Protein AF-A0A0U3E0R2-F1 (afdb_monomer_lite)

Foldseek 3Di:
DKAKFWEFALPAWIKMFIDDPDTDIDTHHPLVNLVVCVVVPHQEYEYQADLDADPPFADPLVVLCVVQQNPDGGCNPPRNVSRNVSVNVSCPPHPHHYAYEHLPQVLVVCVVVVPDDSSNSNGVSRRVQRVCVVVVQWDWSDDPRHIYTYHPNSSVRRGDPVSPPD

Radius of gyration: 14.88 Å; chains: 1; bounding box: 30×40×38 Å

Secondary structure (DSSP, 8-state):
-EEEEEE--SSSPEEEEEEESS-EEEEE-HHHHHHHHHHTT-SEEEESS-SS--SSS--HHHHHHHHHT--PPPTTSHHHHHHHHHHHHHHTT--SEEEEE--TT-GGGTTTSTT--HHHHHHHHHHHHHHHHHTT--EEEEETTEEEEE-HHHHHHHS-GGG---

Structure (mmCIF, N/CA/C/O backbone):
data_AF-A0A0U3E0R2-F1
#
_entry.id   AF-A0A0U3E0R2-F1
#
loop_
_atom_site.group_PDB
_atom_site.id
_atom_site.type_symbol
_atom_site.label_atom_id
_atom_site.label_alt_id
_atom_site.label_comp_id
_atom_site.label_asym_id
_atom_site.label_entity_id
_atom_site.label_seq_id
_atom_site.pdbx_PDB_ins_code
_atom_site.Cartn_x
_atom_site.Cartn_y
_atom_site.Cartn_z
_atom_site.occupancy
_atom_site.B_iso_or_equiv
_atom_site.auth_seq_id
_atom_site.auth_comp_id
_atom_site.auth_asym_id
_atom_site.auth_atom_id
_atom_site.pdbx_PDB_model_num
ATOM 1 N N . MET A 1 1 ? -8.017 -18.505 3.832 1.00 87.88 1 MET A N 1
ATOM 2 C CA . MET A 1 1 ? -8.152 -17.104 3.377 1.00 87.88 1 MET A CA 1
ATOM 3 C C . MET A 1 1 ? -6.754 -16.570 3.186 1.00 87.88 1 MET A C 1
ATOM 5 O O . MET A 1 1 ? -5.936 -16.770 4.078 1.00 87.88 1 MET A O 1
ATOM 9 N N . LEU A 1 2 ? -6.495 -15.960 2.036 1.00 96.50 2 LEU A N 1
ATOM 10 C CA . LEU A 1 2 ? -5.196 -15.402 1.689 1.00 96.50 2 LEU A CA 1
ATOM 11 C C . LEU A 1 2 ? -5.369 -13.912 1.404 1.00 96.50 2 LEU A C 1
ATOM 13 O O . LEU A 1 2 ? -6.328 -13.517 0.740 1.00 96.50 2 LEU A O 1
ATOM 17 N N . VAL A 1 3 ? -4.454 -13.096 1.907 1.00 97.62 3 VAL A N 1
ATOM 18 C CA . VAL A 1 3 ? -4.350 -11.672 1.573 1.00 97.62 3 VAL A CA 1
ATOM 19 C C . VAL A 1 3 ? -2.929 -11.351 1.145 1.00 97.62 3 VAL A C 1
ATOM 21 O O . VAL A 1 3 ? -2.009 -12.127 1.414 1.00 97.62 3 VAL A O 1
ATOM 24 N N . ALA A 1 4 ? -2.762 -10.202 0.501 1.00 98.19 4 ALA A N 1
ATOM 25 C CA . ALA A 1 4 ? -1.462 -9.702 0.101 1.00 98.19 4 ALA A CA 1
ATOM 26 C C . ALA A 1 4 ? -1.224 -8.284 0.621 1.00 98.19 4 ALA A C 1
ATOM 28 O O . ALA A 1 4 ? -2.146 -7.473 0.729 1.00 98.19 4 ALA A O 1
ATOM 29 N N . GLY A 1 5 ? 0.036 -7.994 0.908 1.00 97.88 5 GLY A N 1
ATOM 30 C CA . GLY A 1 5 ? 0.548 -6.660 1.158 1.00 97.88 5 GLY A CA 1
ATOM 31 C C . GLY A 1 5 ? 1.722 -6.371 0.247 1.00 97.88 5 GLY A C 1
ATOM 32 O O . GLY A 1 5 ? 2.555 -7.252 0.039 1.00 97.88 5 GLY A O 1
ATOM 33 N N . ILE A 1 6 ? 1.784 -5.163 -0.299 1.00 97.75 6 ILE A N 1
ATOM 34 C CA . ILE A 1 6 ? 2.863 -4.740 -1.184 1.00 97.75 6 ILE A CA 1
ATOM 35 C C . ILE A 1 6 ? 3.464 -3.439 -0.659 1.00 97.75 6 ILE A C 1
ATOM 37 O O . ILE A 1 6 ? 2.744 -2.460 -0.469 1.00 97.75 6 ILE A O 1
ATOM 41 N N . ASP A 1 7 ? 4.785 -3.444 -0.479 1.00 96.69 7 ASP A N 1
ATOM 42 C CA . ASP A 1 7 ? 5.618 -2.244 -0.367 1.00 96.69 7 ASP A CA 1
ATOM 43 C C . ASP A 1 7 ? 6.214 -1.945 -1.756 1.00 96.69 7 ASP A C 1
ATOM 45 O O . ASP A 1 7 ? 7.169 -2.611 -2.189 1.00 96.69 7 ASP A O 1
ATOM 49 N N . PRO A 1 8 ? 5.605 -1.035 -2.537 1.00 96.62 8 PRO A N 1
ATOM 50 C CA . PRO A 1 8 ? 6.108 -0.688 -3.851 1.00 96.62 8 PRO A CA 1
ATOM 51 C C . PRO A 1 8 ? 7.322 0.233 -3.742 1.00 96.62 8 PRO A C 1
ATOM 53 O O . PRO A 1 8 ? 7.391 1.140 -2.918 1.00 96.62 8 PRO A O 1
ATOM 56 N N . ALA A 1 9 ? 8.256 0.084 -4.673 1.00 94.44 9 ALA A N 1
ATOM 57 C CA . ALA A 1 9 ? 9.382 0.997 -4.810 1.00 94.44 9 ALA A CA 1
ATOM 58 C C . ALA A 1 9 ? 9.367 1.705 -6.170 1.00 94.44 9 ALA A C 1
ATOM 60 O O . ALA A 1 9 ? 8.858 1.185 -7.154 1.00 94.44 9 ALA A O 1
ATOM 61 N N . ALA A 1 10 ? 9.956 2.898 -6.272 1.00 90.12 10 ALA A N 1
ATOM 62 C CA . ALA A 1 10 ? 9.977 3.646 -7.539 1.00 90.12 10 ALA A CA 1
ATOM 63 C C . ALA A 1 10 ? 11.058 3.168 -8.530 1.00 90.12 10 ALA A C 1
ATOM 65 O O . ALA A 1 10 ? 10.959 3.426 -9.727 1.00 90.12 10 ALA A O 1
ATOM 66 N N . VAL A 1 11 ? 12.139 2.566 -8.020 1.00 88.31 11 VAL A N 1
ATOM 67 C CA . VAL A 1 11 ? 13.354 2.244 -8.799 1.00 88.31 11 VAL A CA 1
ATOM 68 C C . VAL A 1 11 ? 13.887 0.853 -8.465 1.00 88.31 11 VAL A C 1
ATOM 70 O O . VAL A 1 11 ? 14.236 0.101 -9.366 1.00 88.31 11 VAL A O 1
ATOM 73 N N . ARG A 1 12 ? 13.953 0.509 -7.175 1.00 92.88 12 ARG A N 1
ATOM 74 C CA . ARG A 1 12 ? 14.380 -0.816 -6.706 1.00 92.88 12 ARG A CA 1
ATOM 75 C C . ARG A 1 12 ? 13.239 -1.850 -6.824 1.00 92.88 12 ARG A C 1
ATOM 77 O O . ARG A 1 12 ? 12.101 -1.457 -7.115 1.00 92.88 12 ARG A O 1
ATOM 84 N N . PRO A 1 13 ? 13.521 -3.152 -6.624 1.00 96.56 13 PRO A N 1
ATOM 85 C CA . PRO A 1 13 ? 12.476 -4.163 -6.512 1.00 96.56 13 PRO A CA 1
ATOM 86 C C . PRO A 1 13 ? 11.450 -3.785 -5.439 1.00 96.56 13 PRO A C 1
ATOM 88 O O . PRO A 1 13 ? 11.805 -3.225 -4.404 1.00 96.56 13 PRO A O 1
ATOM 91 N N . SER A 1 14 ? 10.183 -4.069 -5.721 1.00 97.88 14 SER A N 1
ATOM 92 C CA . SER A 1 14 ? 9.100 -3.978 -4.737 1.00 97.88 14 SER A CA 1
ATOM 93 C C . SER A 1 14 ? 9.055 -5.264 -3.917 1.00 97.88 14 SER A C 1
ATOM 95 O O . SER A 1 14 ? 9.646 -6.271 -4.321 1.00 97.88 14 SER A O 1
ATOM 97 N N . THR A 1 15 ? 8.339 -5.242 -2.798 1.00 97.75 15 THR A N 1
ATOM 98 C CA . THR A 1 15 ? 8.208 -6.405 -1.916 1.00 97.75 15 THR A CA 1
ATOM 99 C C . THR A 1 15 ? 6.747 -6.789 -1.754 1.00 97.75 15 THR A C 1
ATOM 101 O O . THR A 1 15 ? 5.895 -5.937 -1.522 1.00 97.75 15 THR A O 1
ATOM 104 N N . LEU A 1 16 ? 6.458 -8.080 -1.875 1.00 98.19 16 LEU A N 1
ATOM 105 C CA . LEU A 1 16 ? 5.163 -8.703 -1.627 1.00 98.19 16 LEU A CA 1
ATOM 106 C C . LEU A 1 16 ? 5.251 -9.534 -0.352 1.00 98.19 16 LEU A C 1
ATOM 108 O O . LEU A 1 16 ? 6.216 -10.271 -0.167 1.00 98.19 16 LEU A O 1
ATOM 112 N N . CYS A 1 17 ? 4.204 -9.491 0.462 1.00 97.50 17 CYS A N 1
ATOM 113 C CA . CYS A 1 17 ? 3.951 -10.442 1.532 1.00 97.50 17 CYS A CA 1
ATOM 114 C C . CYS A 1 17 ? 2.579 -11.087 1.316 1.00 97.50 17 CYS A C 1
ATOM 116 O O . CYS A 1 17 ? 1.562 -10.396 1.245 1.00 97.50 17 CYS A O 1
ATOM 118 N N . LEU A 1 18 ? 2.549 -12.412 1.205 1.00 98.00 18 LEU A N 1
ATOM 119 C CA . LEU A 1 18 ? 1.336 -13.223 1.271 1.00 98.00 18 LEU A CA 1
ATOM 120 C C . LEU A 1 18 ? 1.121 -13.657 2.719 1.00 98.00 18 LEU A C 1
ATOM 122 O O . LEU A 1 18 ? 2.076 -14.064 3.379 1.00 98.00 18 LEU A O 1
ATOM 126 N N . PHE A 1 19 ? -0.117 -13.566 3.207 1.00 95.75 19 PHE A N 1
ATOM 127 C CA . PHE A 1 19 ? -0.448 -13.885 4.596 1.00 95.75 19 PHE A CA 1
ATOM 128 C C . PHE A 1 19 ? -1.778 -14.637 4.729 1.00 95.75 19 PHE A C 1
ATOM 130 O O . PHE A 1 19 ? -2.789 -14.269 4.117 1.00 95.75 19 PHE A O 1
ATOM 137 N N . GLY A 1 20 ? -1.792 -15.675 5.571 1.00 93.62 20 GLY A N 1
ATOM 138 C CA . GLY A 1 20 ? -2.979 -16.463 5.905 1.00 93.62 20 GLY A CA 1
ATOM 139 C C . GLY A 1 20 ? -2.754 -17.956 5.686 1.00 93.62 20 GLY A C 1
ATOM 140 O O . GLY A 1 20 ? -2.067 -18.600 6.471 1.00 93.62 20 GLY A O 1
ATOM 141 N N . SER A 1 21 ? -3.356 -18.526 4.638 1.00 92.62 21 SER A N 1
ATOM 142 C CA . SER A 1 21 ? -3.143 -19.942 4.275 1.00 92.62 21 SER A CA 1
ATOM 143 C C . SER A 1 21 ? -1.756 -20.233 3.691 1.00 92.62 21 SER A C 1
ATOM 145 O O . SER A 1 21 ? -1.361 -21.391 3.627 1.00 92.62 21 SER A O 1
ATOM 147 N N . LEU A 1 22 ? -1.032 -19.196 3.271 1.00 91.69 22 LEU A N 1
ATOM 148 C CA . LEU A 1 22 ? 0.371 -19.238 2.879 1.00 91.69 22 LEU A CA 1
ATOM 149 C C . LEU A 1 22 ? 1.038 -17.971 3.415 1.00 91.69 22 LEU A C 1
ATOM 151 O O . LEU A 1 22 ? 0.482 -16.885 3.257 1.00 91.69 22 LEU A O 1
ATOM 155 N N . ASN A 1 23 ? 2.218 -18.129 4.013 1.00 94.19 23 ASN A N 1
ATOM 156 C CA . ASN A 1 23 ? 3.034 -17.028 4.513 1.00 94.19 23 ASN A CA 1
ATOM 157 C C . ASN A 1 23 ? 4.353 -17.015 3.736 1.00 94.19 23 ASN A C 1
ATOM 159 O O . ASN A 1 23 ? 5.147 -17.944 3.872 1.00 94.19 23 ASN A O 1
ATOM 163 N N . LEU A 1 24 ? 4.547 -16.009 2.885 1.00 94.56 24 LEU A N 1
ATOM 164 C CA . LEU A 1 24 ? 5.699 -15.913 1.985 1.00 94.56 24 LEU A CA 1
ATOM 165 C C . LEU A 1 24 ? 5.996 -14.448 1.667 1.00 94.56 24 LEU A C 1
ATOM 167 O O . LEU A 1 24 ? 5.069 -13.698 1.356 1.00 94.56 24 LEU A O 1
ATOM 171 N N . THR A 1 25 ? 7.274 -14.072 1.663 1.00 96.19 25 THR A N 1
ATOM 172 C CA . THR A 1 25 ? 7.745 -12.805 1.098 1.00 96.19 25 THR A CA 1
ATOM 173 C C . THR A 1 25 ? 8.463 -13.027 -0.226 1.00 96.19 25 THR A C 1
ATOM 175 O O . THR A 1 25 ? 9.147 -14.029 -0.423 1.00 96.19 25 THR A O 1
ATOM 178 N N . LEU A 1 26 ? 8.276 -12.100 -1.165 1.00 97.75 26 LEU A N 1
ATOM 179 C CA . LEU A 1 26 ? 8.941 -12.100 -2.468 1.00 97.75 26 LEU A CA 1
ATOM 180 C C . LEU A 1 26 ? 9.366 -10.679 -2.823 1.00 97.75 26 LEU A C 1
ATOM 182 O O . LEU A 1 26 ? 8.599 -9.737 -2.633 1.00 97.75 26 LEU A O 1
ATOM 186 N N . LYS A 1 27 ? 10.558 -10.534 -3.404 1.00 97.75 27 LYS A N 1
ATOM 187 C CA . LYS A 1 27 ? 11.027 -9.275 -3.990 1.00 97.75 27 LYS A CA 1
ATOM 188 C C . LYS A 1 27 ? 11.081 -9.393 -5.500 1.00 97.75 27 LYS A C 1
ATOM 190 O O . LYS A 1 27 ? 11.531 -10.407 -6.027 1.00 97.75 27 LYS A O 1
ATOM 195 N N . GLY A 1 28 ? 10.636 -8.359 -6.200 1.00 97.38 28 GLY A N 1
ATOM 196 C CA . GLY A 1 28 ? 10.590 -8.401 -7.655 1.00 97.38 28 GLY A CA 1
ATOM 197 C C . GLY A 1 28 ? 9.971 -7.171 -8.292 1.00 97.38 28 GLY A C 1
ATOM 198 O O . GLY A 1 28 ? 9.825 -6.116 -7.670 1.00 97.38 28 GLY A O 1
ATOM 199 N N . ASP A 1 29 ? 9.631 -7.311 -9.567 1.00 96.00 29 ASP A N 1
ATOM 200 C CA . ASP A 1 29 ? 8.873 -6.295 -10.280 1.00 96.00 29 ASP A CA 1
ATOM 201 C C . ASP A 1 29 ? 7.411 -6.240 -9.796 1.00 96.00 29 ASP A C 1
ATOM 203 O O . ASP A 1 29 ? 6.786 -7.275 -9.573 1.00 96.00 29 ASP A O 1
ATOM 207 N N . LEU A 1 30 ? 6.870 -5.027 -9.641 1.00 96.50 30 LEU A N 1
ATOM 208 C CA . LEU A 1 30 ? 5.542 -4.781 -9.076 1.00 96.50 30 LEU A CA 1
ATOM 209 C C . LEU A 1 30 ? 4.428 -5.517 -9.832 1.00 96.50 30 LEU A C 1
ATOM 211 O O . LEU A 1 30 ? 3.559 -6.113 -9.198 1.00 96.50 30 LEU A O 1
ATOM 215 N N . GLU A 1 31 ? 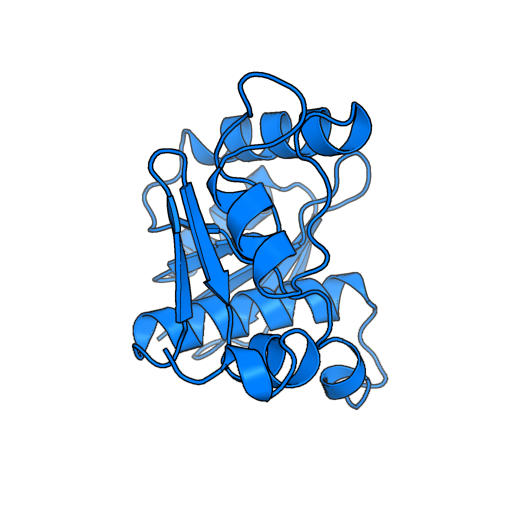4.463 -5.507 -11.163 1.00 95.31 31 GLU A N 1
ATOM 216 C CA . GLU A 1 31 ? 3.435 -6.148 -11.981 1.00 95.31 31 GLU A CA 1
ATOM 217 C C . GLU A 1 31 ? 3.468 -7.669 -11.792 1.00 95.31 31 GLU A C 1
ATOM 219 O O . GLU A 1 31 ? 2.439 -8.316 -11.583 1.00 95.31 31 GLU A O 1
ATOM 224 N N . THR A 1 32 ? 4.674 -8.244 -11.763 1.00 96.12 32 THR A N 1
ATOM 225 C CA . THR A 1 32 ? 4.864 -9.674 -11.482 1.00 96.12 32 THR A CA 1
ATOM 226 C C . THR A 1 32 ? 4.347 -10.038 -10.092 1.00 96.12 32 THR A C 1
ATOM 228 O O . THR A 1 32 ? 3.648 -11.037 -9.936 1.00 96.12 32 THR A O 1
ATOM 231 N N . LEU A 1 33 ? 4.640 -9.223 -9.076 1.00 97.62 33 LEU A N 1
ATOM 232 C CA . LEU A 1 33 ? 4.174 -9.457 -7.709 1.00 97.62 33 LEU A CA 1
ATOM 233 C C . LEU A 1 33 ? 2.645 -9.373 -7.590 1.00 97.62 33 LEU A C 1
ATOM 235 O O . LEU A 1 33 ? 2.041 -10.200 -6.906 1.00 97.62 33 LEU A O 1
ATOM 239 N N . LEU A 1 34 ? 2.005 -8.432 -8.290 1.00 97.00 34 LEU A N 1
ATOM 240 C CA . LEU A 1 34 ? 0.544 -8.351 -8.373 1.00 97.00 34 LEU A CA 1
ATOM 241 C C . LEU A 1 34 ? -0.047 -9.600 -9.039 1.00 97.00 34 LEU A C 1
ATOM 243 O O . LEU A 1 34 ? -0.970 -10.205 -8.489 1.00 97.00 34 LEU A O 1
ATOM 247 N N . ARG A 1 35 ? 0.523 -10.046 -10.168 1.00 96.06 35 ARG A N 1
ATOM 248 C CA . ARG A 1 35 ? 0.120 -11.289 -10.850 1.00 96.06 35 ARG A CA 1
ATOM 249 C C . ARG A 1 35 ? 0.272 -12.510 -9.937 1.00 96.06 35 ARG A C 1
ATOM 251 O O . ARG A 1 35 ? -0.630 -13.345 -9.901 1.00 96.06 35 ARG A O 1
ATOM 258 N N . VAL A 1 36 ? 1.356 -12.596 -9.159 1.00 97.25 36 VAL A N 1
ATOM 259 C CA . VAL A 1 36 ? 1.552 -13.655 -8.151 1.00 97.25 36 VAL A CA 1
ATOM 260 C C . VAL A 1 36 ? 0.469 -13.589 -7.076 1.00 97.25 36 VAL A C 1
ATOM 262 O O . VAL A 1 36 ? -0.167 -14.602 -6.800 1.00 97.25 36 VAL A O 1
ATOM 265 N N . ALA A 1 37 ? 0.202 -12.419 -6.494 1.00 97.31 37 ALA A N 1
ATOM 266 C CA . ALA A 1 37 ? -0.825 -12.273 -5.464 1.00 97.31 37 ALA A CA 1
ATOM 267 C C . ALA A 1 37 ? -2.219 -12.692 -5.963 1.00 97.31 37 ALA A C 1
ATOM 269 O O . ALA A 1 37 ? -2.924 -13.440 -5.281 1.00 97.31 37 ALA A O 1
ATOM 270 N N . VAL A 1 38 ? -2.591 -12.267 -7.174 1.00 96.12 38 VAL A N 1
ATOM 271 C CA . VAL A 1 38 ? -3.850 -12.657 -7.825 1.00 96.12 38 VAL A CA 1
ATOM 272 C C . VAL A 1 38 ? -3.878 -14.158 -8.121 1.00 96.12 38 VAL A C 1
ATOM 274 O O . VAL A 1 38 ? -4.849 -14.827 -7.771 1.00 96.12 38 VAL A O 1
ATOM 277 N N . GLY A 1 39 ? -2.817 -14.706 -8.718 1.00 95.69 39 GLY A N 1
ATOM 278 C CA . GLY A 1 39 ? -2.722 -16.122 -9.086 1.00 95.69 39 GLY A CA 1
ATOM 279 C C . GLY A 1 39 ? -2.759 -17.070 -7.885 1.00 95.69 39 GLY A C 1
ATOM 280 O O . GLY A 1 39 ? -3.336 -18.151 -7.974 1.00 95.69 39 GLY A O 1
ATOM 281 N N . MET A 1 40 ? -2.225 -16.641 -6.739 1.00 96.62 40 MET A N 1
ATOM 282 C CA . MET A 1 40 ? -2.302 -17.379 -5.472 1.00 96.62 40 MET A CA 1
ATOM 283 C C . MET A 1 40 ? -3.673 -17.261 -4.785 1.00 96.62 40 MET A C 1
ATOM 285 O O . MET A 1 40 ? -3.906 -17.903 -3.760 1.00 96.62 40 MET A O 1
ATOM 289 N N . GLY A 1 41 ? -4.592 -16.457 -5.329 1.00 95.69 41 GLY A N 1
ATOM 290 C CA . GLY A 1 41 ? -5.949 -16.304 -4.811 1.00 95.69 41 GLY A CA 1
ATOM 291 C C . GLY A 1 41 ? -6.058 -15.350 -3.620 1.00 95.69 41 GLY A C 1
ATOM 292 O O . GLY A 1 41 ? -6.914 -15.550 -2.752 1.00 95.69 41 GLY A O 1
ATOM 293 N N . ALA A 1 42 ? -5.205 -14.321 -3.542 1.00 96.94 42 ALA A N 1
ATOM 294 C CA . ALA A 1 42 ? -5.373 -13.266 -2.546 1.00 96.94 42 ALA A CA 1
ATOM 295 C C . ALA A 1 42 ? -6.745 -12.592 -2.718 1.00 96.94 42 ALA A C 1
ATOM 297 O O . ALA A 1 42 ? -7.138 -12.223 -3.820 1.00 96.94 42 ALA A O 1
ATOM 298 N N . SER A 1 43 ? -7.496 -12.437 -1.627 1.00 95.94 43 SER A N 1
ATOM 299 C CA . SER A 1 43 ? -8.846 -11.851 -1.667 1.00 95.94 43 SER A CA 1
ATOM 300 C C . SER A 1 43 ? -8.830 -10.318 -1.642 1.00 95.94 43 SER A C 1
ATOM 302 O O . SER A 1 43 ? -9.752 -9.678 -2.145 1.00 95.94 43 SER A O 1
ATOM 304 N N . VAL A 1 44 ? -7.793 -9.735 -1.033 1.00 97.31 44 VAL A N 1
ATOM 305 C CA . VAL A 1 44 ? -7.525 -8.293 -0.961 1.00 97.31 44 VAL A CA 1
ATOM 306 C C . VAL A 1 44 ? -6.016 -8.086 -1.028 1.00 97.31 44 VAL A C 1
ATOM 308 O O . VAL A 1 44 ? -5.266 -8.842 -0.402 1.00 97.31 44 VAL A O 1
ATOM 311 N N . ILE A 1 45 ? -5.594 -7.054 -1.756 1.00 98.12 45 ILE A N 1
ATOM 312 C CA . ILE A 1 45 ? -4.211 -6.574 -1.793 1.00 98.12 45 ILE A CA 1
ATOM 313 C C . ILE A 1 45 ? -4.172 -5.181 -1.163 1.00 98.12 45 ILE A C 1
ATOM 315 O O . ILE A 1 45 ? -4.869 -4.282 -1.623 1.00 98.12 45 ILE A O 1
ATOM 319 N N . ALA A 1 46 ? -3.370 -4.988 -0.121 1.00 98.00 46 ALA A N 1
ATOM 320 C CA . ALA A 1 46 ? -3.068 -3.659 0.401 1.00 98.00 46 ALA A CA 1
ATOM 321 C C . ALA A 1 46 ? -1.726 -3.167 -0.144 1.00 98.00 46 ALA A C 1
ATOM 323 O O . ALA A 1 46 ? -0.760 -3.929 -0.158 1.00 98.00 46 ALA A O 1
ATOM 324 N N . ILE A 1 47 ? -1.655 -1.907 -0.565 1.00 97.62 47 ILE A N 1
ATOM 325 C CA . ILE A 1 47 ? -0.444 -1.303 -1.137 1.00 97.62 47 ILE A CA 1
ATOM 326 C C . ILE A 1 47 ? -0.054 -0.065 -0.319 1.00 97.62 47 ILE A C 1
ATOM 328 O O . ILE A 1 47 ? -0.912 0.787 -0.074 1.00 97.62 47 ILE A O 1
ATOM 332 N N . ASP A 1 48 ? 1.222 0.055 0.075 1.00 95.81 48 ASP A N 1
ATOM 333 C CA . ASP A 1 48 ? 1.787 1.291 0.656 1.00 95.81 48 ASP A CA 1
ATOM 334 C C . ASP A 1 48 ? 2.028 2.344 -0.435 1.00 95.81 48 ASP A C 1
ATOM 336 O O . ASP A 1 48 ? 3.154 2.676 -0.810 1.00 95.81 48 ASP A O 1
ATOM 340 N N . SER A 1 49 ? 0.939 2.816 -1.039 1.00 96.06 49 SER A N 1
ATOM 341 C CA . SER A 1 49 ? 0.985 3.865 -2.046 1.00 96.06 49 SER A CA 1
ATOM 342 C C . SER A 1 49 ? -0.378 4.517 -2.254 1.00 96.06 49 SER A C 1
ATOM 344 O O . SER A 1 49 ? -1.390 3.812 -2.264 1.00 96.06 49 SER A O 1
ATOM 346 N N . PRO A 1 50 ? -0.409 5.838 -2.508 1.00 96.69 50 PRO A N 1
ATOM 347 C CA . PRO A 1 50 ? -1.569 6.503 -3.074 1.00 96.69 50 PRO A CA 1
ATOM 348 C C . PRO A 1 50 ? -2.129 5.762 -4.291 1.00 96.69 50 PRO A C 1
ATOM 350 O O . PRO A 1 50 ? -1.420 5.549 -5.270 1.00 96.69 50 PRO A O 1
ATOM 353 N N . LEU A 1 51 ? -3.425 5.451 -4.272 1.00 96.25 51 LEU A N 1
ATOM 354 C CA . LEU A 1 51 ? -4.131 4.862 -5.422 1.00 96.25 51 LEU A CA 1
ATOM 355 C C . LEU A 1 51 ? -4.746 5.914 -6.356 1.00 96.25 51 LEU A C 1
ATOM 357 O O . LEU A 1 51 ? -5.618 5.612 -7.165 1.00 96.25 51 LEU A O 1
ATOM 361 N N . GLN A 1 52 ? -4.312 7.166 -6.235 1.00 94.56 52 GLN A N 1
ATOM 362 C CA . GLN A 1 52 ? -4.726 8.259 -7.103 1.00 94.56 52 GLN A CA 1
ATOM 363 C C . GLN A 1 52 ? -3.678 9.375 -7.077 1.00 94.56 52 GLN A C 1
ATOM 365 O O . GLN A 1 52 ? -3.105 9.687 -6.029 1.00 94.56 52 GLN A O 1
ATOM 370 N N . LEU A 1 53 ? -3.457 10.023 -8.223 1.00 94.94 53 LEU A N 1
ATOM 371 C CA . LEU A 1 53 ? -2.638 11.230 -8.298 1.00 94.94 53 LEU A CA 1
ATOM 372 C C . LEU A 1 53 ? -3.379 12.458 -7.737 1.00 94.94 53 LEU A C 1
ATOM 374 O O . LEU A 1 53 ? -4.576 12.623 -7.972 1.00 94.94 53 LEU A O 1
ATOM 378 N N . PRO A 1 54 ? -2.680 13.368 -7.038 1.00 94.38 54 PRO A N 1
ATOM 379 C CA . PRO A 1 54 ? -3.281 14.593 -6.531 1.00 94.38 54 PRO A CA 1
ATOM 380 C C . PRO A 1 54 ? -3.426 15.653 -7.628 1.00 94.38 54 PRO A C 1
ATOM 382 O O . PRO A 1 54 ? -2.543 15.826 -8.476 1.00 94.38 54 PRO A O 1
ATOM 385 N N . ASN A 1 55 ? -4.458 16.485 -7.497 1.00 90.88 55 ASN A N 1
ATOM 386 C CA . ASN A 1 55 ? -4.520 17.793 -8.148 1.00 90.88 55 ASN A CA 1
ATOM 387 C C . ASN A 1 55 ? -3.708 18.806 -7.317 1.00 90.88 55 ASN A C 1
ATOM 389 O O . ASN A 1 55 ? -4.243 19.528 -6.477 1.00 90.88 55 ASN A O 1
ATOM 393 N N . GLY A 1 56 ? -2.383 18.806 -7.501 1.00 92.12 56 GLY A N 1
ATOM 394 C CA . GLY A 1 56 ? -1.435 19.646 -6.758 1.00 92.12 56 GLY A CA 1
ATOM 395 C C . GLY A 1 56 ? -0.513 18.837 -5.831 1.00 92.12 56 GLY A C 1
ATOM 396 O O . GLY A 1 56 ? -0.105 17.735 -6.194 1.00 92.12 56 GLY A O 1
ATOM 397 N N . PRO A 1 57 ? -0.120 19.357 -4.649 1.00 92.88 57 PRO A N 1
ATOM 398 C CA . PRO A 1 57 ? 0.857 18.681 -3.789 1.00 92.88 57 PRO A CA 1
ATOM 399 C C . PRO A 1 57 ? 0.283 17.493 -2.997 1.00 92.88 57 PRO A C 1
ATOM 401 O O . PRO A 1 57 ? 1.017 16.547 -2.712 1.00 92.88 57 PRO A O 1
ATOM 404 N N . MET A 1 58 ? -0.997 17.540 -2.615 1.00 95.50 58 MET A N 1
ATOM 405 C CA . MET A 1 58 ? -1.667 16.535 -1.777 1.00 95.50 58 MET A CA 1
ATOM 406 C C . MET A 1 58 ? -3.139 16.373 -2.150 1.00 95.50 58 MET A C 1
ATOM 408 O O . MET A 1 58 ? -3.761 17.338 -2.608 1.00 95.50 58 MET A O 1
ATOM 412 N N . ARG A 1 59 ? -3.679 15.184 -1.866 1.00 97.00 59 ARG A N 1
ATOM 413 C CA . ARG A 1 59 ? -5.112 14.881 -1.834 1.00 97.00 59 ARG A CA 1
ATOM 414 C C . ARG A 1 59 ? -5.739 15.352 -0.523 1.00 97.00 59 ARG A C 1
ATOM 416 O O . ARG A 1 59 ? -5.045 15.547 0.484 1.00 97.00 59 ARG A O 1
ATOM 423 N N . ASP A 1 60 ? -7.051 15.502 -0.500 1.00 96.75 60 ASP A N 1
ATOM 424 C CA . ASP A 1 60 ? -7.812 15.800 0.708 1.00 96.75 60 ASP A CA 1
ATOM 425 C C . ASP A 1 60 ? -7.735 14.662 1.720 1.00 96.75 60 ASP A C 1
ATOM 427 O O . ASP A 1 60 ? -7.606 14.928 2.924 1.00 96.75 60 ASP A O 1
ATOM 431 N N . VAL A 1 61 ? -7.690 13.409 1.254 1.00 97.00 61 VAL A N 1
ATOM 432 C CA . VAL A 1 61 ? -7.455 12.256 2.134 1.00 97.00 61 VAL A CA 1
ATOM 433 C C . VAL A 1 61 ? -6.103 12.357 2.852 1.00 97.00 61 VAL A C 1
ATOM 435 O O . VAL A 1 61 ? -6.035 12.137 4.064 1.00 97.00 61 VAL A O 1
ATOM 438 N N . ASP A 1 62 ? -5.047 12.816 2.167 1.00 96.44 62 ASP A N 1
ATOM 439 C CA . ASP A 1 62 ? -3.720 12.984 2.772 1.00 96.44 62 ASP A CA 1
ATOM 440 C C . ASP A 1 62 ? -3.710 14.120 3.804 1.00 96.44 62 ASP A C 1
ATOM 442 O O . ASP A 1 62 ? -3.125 14.003 4.887 1.00 96.44 62 ASP A O 1
ATOM 446 N N . ARG A 1 63 ? -4.380 15.240 3.491 1.00 96.31 63 ARG A N 1
ATOM 447 C CA . ARG A 1 63 ? -4.535 16.368 4.425 1.00 96.31 63 ARG A CA 1
ATOM 448 C C . ARG A 1 63 ? -5.271 15.919 5.683 1.00 96.31 63 ARG A C 1
ATOM 450 O O . ARG A 1 63 ? -4.864 16.273 6.792 1.00 96.31 63 ARG A O 1
ATOM 457 N N . LYS A 1 64 ? -6.339 15.132 5.528 1.00 95.88 64 LYS A N 1
ATOM 458 C CA . LYS A 1 64 ? -7.118 14.580 6.641 1.00 95.88 64 LYS A CA 1
ATOM 459 C C . LYS A 1 64 ? -6.286 13.605 7.475 1.00 95.88 64 LYS A C 1
ATOM 461 O O . LYS A 1 64 ? -6.254 13.741 8.697 1.00 95.88 64 LYS A O 1
ATOM 466 N N . ALA A 1 65 ? -5.536 12.711 6.833 1.00 93.94 65 ALA A N 1
ATOM 467 C CA . ALA A 1 65 ? -4.616 11.791 7.498 1.00 93.94 65 ALA A CA 1
ATOM 468 C C . ALA A 1 65 ? -3.578 12.545 8.355 1.00 93.94 65 ALA A C 1
ATOM 470 O O . ALA A 1 65 ? -3.409 12.252 9.543 1.00 93.94 65 ALA A O 1
ATOM 471 N N . ARG A 1 66 ? -2.959 13.601 7.810 1.00 93.50 66 ARG A N 1
ATOM 472 C CA . ARG A 1 66 ? -2.011 14.454 8.555 1.00 93.50 66 ARG A CA 1
ATOM 473 C C . ARG A 1 66 ? -2.656 15.203 9.713 1.00 93.50 66 ARG A C 1
ATOM 475 O O . ARG A 1 66 ? -2.039 15.323 10.770 1.00 93.50 66 ARG A O 1
ATOM 482 N N . LYS A 1 67 ? -3.899 15.676 9.558 1.00 93.31 67 LYS A N 1
ATOM 483 C CA . LYS A 1 67 ? -4.661 16.298 10.657 1.00 93.31 67 LYS A CA 1
ATOM 484 C C . LYS A 1 67 ? -4.897 15.321 11.810 1.00 93.31 67 LYS A C 1
ATOM 486 O O . LYS A 1 67 ? -4.879 15.759 12.961 1.00 93.31 67 LYS A O 1
ATOM 491 N N . LEU A 1 68 ? -5.070 14.029 11.533 1.00 89.81 68 LEU A N 1
ATOM 492 C CA . LEU A 1 68 ? -5.184 12.991 12.564 1.00 89.81 68 LEU A CA 1
ATOM 493 C C . LEU A 1 68 ? -3.837 12.702 13.245 1.00 89.81 68 LEU A C 1
ATOM 495 O O . LEU A 1 68 ? -3.805 12.453 14.444 1.00 89.81 68 LEU A O 1
ATOM 499 N N . GLY A 1 69 ? -2.723 12.854 12.530 1.00 89.12 69 GLY A N 1
ATOM 500 C CA . GLY A 1 69 ? -1.366 12.625 13.048 1.00 89.12 69 GLY A CA 1
ATOM 501 C C . GLY A 1 69 ? -0.558 11.621 12.226 1.00 89.12 69 GLY A C 1
ATOM 502 O O . GLY A 1 69 ? 0.623 11.412 12.497 1.00 89.12 69 GLY A O 1
ATOM 503 N N . LEU A 1 70 ? -1.161 11.044 11.181 1.00 89.38 70 LEU A N 1
ATOM 504 C CA . LEU A 1 70 ? -0.475 10.159 10.246 1.00 89.38 70 LEU A CA 1
ATOM 505 C C . LEU A 1 70 ? 0.550 10.958 9.434 1.00 89.38 70 LEU A C 1
ATOM 507 O O . LEU A 1 70 ? 0.227 11.964 8.798 1.00 89.38 70 LEU A O 1
ATOM 511 N N . LYS A 1 71 ? 1.803 10.504 9.434 1.00 90.00 71 LYS A N 1
ATOM 512 C CA . LYS A 1 71 ? 2.924 11.185 8.766 1.00 90.00 71 LYS A CA 1
ATOM 513 C C . LYS A 1 71 ? 3.039 10.793 7.287 1.00 90.00 71 LYS A C 1
ATOM 515 O O . LYS A 1 71 ? 4.125 10.454 6.821 1.00 90.00 71 LYS A O 1
ATOM 520 N N . VAL A 1 72 ? 1.925 10.837 6.558 1.00 91.88 72 VAL A N 1
ATOM 521 C CA . VAL A 1 72 ? 1.900 10.541 5.117 1.00 91.88 72 VAL A CA 1
ATOM 522 C C . VAL A 1 72 ? 2.680 11.596 4.322 1.00 91.88 72 VAL A C 1
ATOM 524 O O . VAL A 1 72 ? 2.651 12.801 4.629 1.00 91.88 72 VAL A O 1
ATOM 527 N N . LEU A 1 73 ? 3.410 11.133 3.306 1.00 91.62 73 LEU A N 1
ATOM 528 C CA . LEU A 1 73 ? 4.16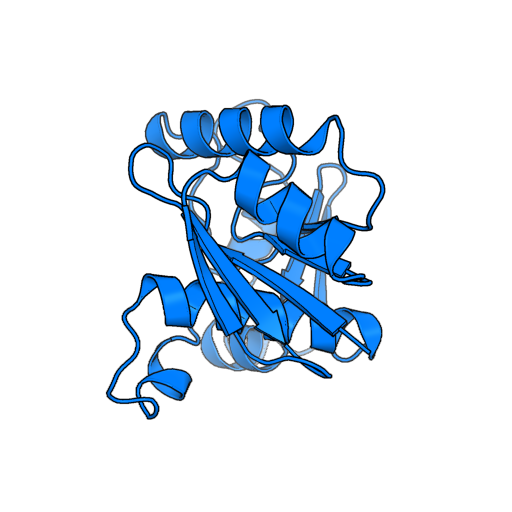8 11.997 2.403 1.00 91.62 73 LEU A CA 1
ATOM 529 C C . LEU A 1 73 ? 3.249 12.587 1.324 1.00 91.62 73 LEU A C 1
ATOM 531 O O . LEU A 1 73 ? 2.310 11.917 0.912 1.00 91.62 73 LEU A O 1
ATOM 535 N N . PRO A 1 74 ? 3.507 13.815 0.841 1.00 93.06 74 PRO A N 1
ATOM 536 C CA . PRO A 1 74 ? 2.726 14.401 -0.245 1.00 93.06 74 PRO A CA 1
ATOM 537 C C . PRO A 1 74 ? 2.869 13.614 -1.562 1.00 93.06 74 PRO A C 1
ATOM 539 O O . PRO A 1 74 ? 3.985 13.533 -2.085 1.00 93.06 74 PRO A O 1
ATOM 542 N N . PRO A 1 75 ? 1.775 13.090 -2.153 1.00 94.06 75 PRO A N 1
ATOM 543 C CA . PRO A 1 75 ? 1.849 12.335 -3.407 1.00 94.06 75 PRO A CA 1
ATOM 544 C C . PRO A 1 75 ? 2.328 13.157 -4.610 1.00 94.06 75 PRO A C 1
ATOM 546 O O . PRO A 1 75 ? 2.842 12.605 -5.577 1.00 94.06 75 PRO A O 1
ATOM 549 N N . GLY A 1 76 ? 2.215 14.488 -4.548 1.00 94.12 76 GLY A N 1
ATOM 550 C CA . GLY A 1 76 ? 2.668 15.383 -5.613 1.00 94.12 76 GLY A CA 1
ATOM 551 C C . GLY A 1 76 ? 4.184 15.595 -5.651 1.00 94.12 76 GLY A C 1
ATOM 552 O O . GLY A 1 76 ? 4.690 16.195 -6.598 1.00 94.12 76 GLY A O 1
ATOM 553 N N . TRP A 1 77 ? 4.936 15.128 -4.647 1.00 94.81 77 TRP A N 1
ATOM 554 C CA . TRP A 1 77 ? 6.399 15.190 -4.672 1.00 94.81 77 TRP A CA 1
ATOM 555 C C . TRP A 1 77 ? 6.958 14.308 -5.785 1.00 94.81 77 TRP A C 1
ATOM 557 O O . TRP A 1 77 ? 6.565 13.155 -5.896 1.00 94.81 77 TRP A O 1
ATOM 567 N N . ARG A 1 78 ? 7.929 14.810 -6.560 1.00 92.56 78 ARG A N 1
ATOM 568 C CA . ARG A 1 78 ? 8.450 14.150 -7.776 1.00 92.56 78 ARG A CA 1
ATOM 569 C C . ARG A 1 78 ? 8.747 12.654 -7.605 1.00 92.56 78 ARG A C 1
ATOM 571 O O . ARG A 1 78 ? 8.383 11.864 -8.467 1.00 92.56 78 ARG A O 1
ATOM 578 N N . GLY A 1 79 ? 9.398 12.269 -6.505 1.00 90.38 79 GLY A N 1
ATOM 579 C CA . GLY A 1 79 ? 9.720 10.865 -6.225 1.00 90.38 79 GLY A CA 1
ATOM 580 C C . GLY A 1 79 ? 8.491 10.006 -5.916 1.00 90.38 79 GLY A C 1
ATOM 581 O O . GLY A 1 79 ? 8.373 8.907 -6.446 1.00 90.38 79 GLY A O 1
ATOM 582 N N . MET A 1 80 ? 7.562 10.523 -5.106 1.00 93.50 80 MET A N 1
ATOM 583 C CA . MET A 1 80 ? 6.317 9.826 -4.774 1.00 93.50 80 MET A CA 1
ATOM 584 C C . MET A 1 80 ? 5.394 9.747 -5.990 1.00 93.50 80 MET A C 1
ATOM 586 O O . MET A 1 80 ? 4.834 8.696 -6.260 1.00 93.50 80 MET A O 1
ATOM 590 N N . ARG A 1 81 ? 5.310 10.820 -6.781 1.00 95.50 81 ARG A N 1
ATOM 591 C CA . ARG A 1 81 ? 4.511 10.869 -8.005 1.00 95.50 81 ARG A CA 1
ATOM 592 C C . ARG A 1 81 ? 4.885 9.747 -8.972 1.00 95.50 81 ARG A C 1
ATOM 594 O O . ARG A 1 81 ? 4.002 9.031 -9.420 1.00 95.50 81 ARG A O 1
ATOM 601 N N . LYS A 1 82 ? 6.188 9.541 -9.201 1.00 94.88 82 LYS A N 1
ATOM 602 C CA . LYS A 1 82 ? 6.698 8.447 -10.043 1.00 94.88 82 LYS A CA 1
ATOM 603 C C . LYS A 1 82 ? 6.295 7.066 -9.512 1.00 94.88 82 LYS A C 1
ATOM 605 O O . LYS A 1 82 ? 5.999 6.167 -10.289 1.00 94.88 82 LYS A O 1
ATOM 610 N N . LEU A 1 83 ? 6.317 6.887 -8.191 1.00 95.75 83 LEU A N 1
ATOM 611 C CA . LEU A 1 83 ? 5.885 5.644 -7.555 1.00 95.75 83 LEU A CA 1
ATOM 612 C C . LEU A 1 83 ? 4.381 5.420 -7.756 1.00 95.75 83 LEU A C 1
ATOM 614 O O . LEU A 1 83 ? 3.985 4.319 -8.114 1.00 95.75 83 LEU A O 1
ATOM 618 N N . VAL A 1 84 ? 3.566 6.460 -7.567 1.00 96.19 84 VAL A N 1
ATOM 619 C CA . VAL A 1 84 ? 2.108 6.404 -7.756 1.00 96.19 84 VAL A CA 1
ATOM 620 C C . VAL A 1 84 ? 1.756 6.099 -9.209 1.00 96.19 84 VAL A C 1
ATOM 622 O O . VAL A 1 84 ? 0.945 5.220 -9.456 1.00 96.19 84 VAL A O 1
ATOM 625 N N . GLU A 1 85 ? 2.400 6.763 -10.171 1.00 95.38 85 GLU A N 1
ATOM 626 C CA . GLU A 1 85 ? 2.230 6.487 -11.605 1.00 95.38 85 GLU A CA 1
ATOM 627 C C . GLU A 1 85 ? 2.520 5.010 -11.922 1.00 95.38 85 GLU A C 1
ATOM 629 O O . GLU A 1 85 ? 1.657 4.332 -12.472 1.00 95.38 85 GLU A O 1
ATOM 634 N N . ARG A 1 86 ? 3.657 4.471 -11.449 1.00 94.81 86 ARG A N 1
ATOM 635 C CA . ARG A 1 86 ? 4.000 3.043 -11.600 1.00 94.81 86 ARG A CA 1
ATOM 636 C C . ARG A 1 86 ? 2.942 2.114 -10.994 1.00 94.81 86 ARG A C 1
ATOM 638 O O . ARG A 1 86 ? 2.643 1.068 -11.564 1.00 94.81 86 ARG A O 1
ATOM 645 N N . VAL A 1 87 ? 2.416 2.452 -9.816 1.00 96.25 87 VAL A N 1
ATOM 646 C CA . VAL A 1 87 ? 1.377 1.651 -9.152 1.00 96.25 87 VAL A CA 1
ATOM 647 C C . VAL A 1 87 ? 0.094 1.654 -9.976 1.00 96.25 87 VAL A C 1
ATOM 649 O O . VAL A 1 87 ? -0.470 0.590 -10.198 1.00 96.25 87 VAL A O 1
ATOM 652 N N . LEU A 1 88 ? -0.343 2.814 -10.467 1.00 95.12 88 LEU A N 1
ATOM 653 C CA . LEU A 1 88 ? -1.559 2.923 -11.274 1.00 95.12 88 LEU A CA 1
ATOM 654 C C . LEU A 1 88 ? -1.444 2.155 -12.593 1.00 95.12 88 LEU A C 1
ATOM 656 O O . LEU A 1 88 ? -2.375 1.438 -12.946 1.00 95.12 88 LEU A O 1
ATOM 660 N N . GLU A 1 89 ? -0.296 2.240 -13.268 1.00 93.75 89 GLU A N 1
ATOM 661 C CA . GLU A 1 89 ? -0.011 1.456 -14.477 1.00 93.75 89 GLU A CA 1
ATOM 662 C C . GLU A 1 89 ? -0.095 -0.055 -14.205 1.00 93.75 89 GLU A C 1
ATOM 664 O O . GLU A 1 89 ? -0.741 -0.784 -14.952 1.00 93.75 89 GLU A O 1
ATOM 669 N N . ALA A 1 90 ? 0.488 -0.533 -13.101 1.00 93.62 90 ALA A N 1
ATOM 670 C CA . ALA A 1 90 ? 0.478 -1.956 -12.757 1.00 93.62 90 ALA A CA 1
ATOM 671 C C . ALA A 1 90 ? -0.908 -2.478 -12.317 1.00 93.62 90 ALA A C 1
ATOM 673 O O . ALA A 1 90 ? -1.166 -3.684 -12.348 1.00 93.62 90 ALA A O 1
ATOM 674 N N . LEU A 1 91 ? -1.803 -1.588 -11.881 1.00 93.44 91 LEU A N 1
ATOM 675 C CA . LEU A 1 91 ? -3.134 -1.945 -11.393 1.00 93.44 91 LEU A CA 1
ATOM 676 C C . LEU A 1 91 ? -4.202 -2.044 -12.483 1.00 93.44 91 LEU A C 1
ATOM 678 O O . LEU A 1 91 ? -5.223 -2.682 -12.228 1.00 93.44 91 LEU A O 1
ATOM 682 N N . ASP A 1 92 ? -3.980 -1.479 -13.670 1.00 84.06 92 ASP A N 1
ATOM 683 C CA . ASP A 1 92 ? -4.982 -1.423 -14.748 1.00 84.06 92 ASP A CA 1
ATOM 684 C C . ASP A 1 92 ? -5.486 -2.825 -15.169 1.00 84.06 92 ASP A C 1
ATOM 686 O O . ASP A 1 92 ? -6.654 -3.020 -15.500 1.00 84.06 92 ASP A O 1
ATOM 690 N N . GLU A 1 93 ? -4.642 -3.855 -15.036 1.00 72.44 93 GLU A N 1
ATOM 691 C CA . GLU A 1 93 ? -4.989 -5.252 -15.350 1.00 72.44 93 GLU A CA 1
ATOM 692 C C . GLU A 1 93 ? -5.522 -6.064 -14.147 1.00 72.44 93 GLU A C 1
ATOM 694 O O . GLU A 1 93 ? -5.871 -7.246 -14.267 1.00 72.44 93 GLU A O 1
ATOM 699 N N . THR A 1 94 ? -5.584 -5.464 -12.957 1.00 76.50 94 THR A N 1
ATOM 700 C CA . THR A 1 94 ? -5.791 -6.191 -11.700 1.00 76.50 94 THR A CA 1
ATOM 701 C C . THR A 1 94 ? -7.280 -6.338 -11.359 1.00 76.50 94 THR A C 1
ATOM 703 O O . THR A 1 94 ? -7.961 -5.384 -11.003 1.00 76.50 94 THR A O 1
ATOM 706 N N . LYS A 1 95 ? -7.803 -7.575 -11.390 1.00 79.94 95 LYS A N 1
ATOM 707 C CA . LYS A 1 95 ? -9.223 -7.883 -11.087 1.00 79.94 95 LYS A CA 1
ATOM 708 C C . LYS A 1 95 ? -9.540 -8.122 -9.603 1.00 79.94 95 LYS A C 1
ATOM 710 O O . LYS A 1 95 ? -10.659 -8.516 -9.273 1.00 79.94 95 LYS A O 1
ATOM 715 N N . VAL A 1 96 ? -8.573 -7.943 -8.705 1.00 86.56 96 VAL A N 1
ATOM 716 C CA . VAL A 1 96 ? -8.768 -8.125 -7.257 1.00 86.56 96 VAL A CA 1
ATOM 717 C C . VAL A 1 96 ? -8.992 -6.786 -6.568 1.00 86.56 96 VAL A C 1
ATOM 719 O O . VAL A 1 96 ? -8.569 -5.739 -7.048 1.00 86.56 96 VAL A O 1
ATOM 722 N N . ARG A 1 97 ? -9.657 -6.813 -5.412 1.00 94.88 97 ARG A N 1
ATOM 723 C CA . ARG A 1 97 ? -9.812 -5.626 -4.577 1.00 94.88 97 ARG A CA 1
ATOM 724 C C . ARG A 1 97 ? -8.449 -5.157 -4.073 1.00 94.88 97 ARG A C 1
ATOM 726 O O . ARG A 1 97 ? -7.806 -5.857 -3.289 1.00 94.88 97 ARG A O 1
ATOM 733 N N . VAL A 1 98 ? -8.076 -3.947 -4.467 1.00 97.31 98 VAL A N 1
ATOM 734 C CA . VAL A 1 98 ? -6.879 -3.258 -3.987 1.00 97.31 98 VAL A CA 1
ATOM 735 C C . VAL A 1 98 ? -7.285 -2.135 -3.042 1.00 97.31 98 VAL A C 1
ATOM 737 O O . VAL A 1 98 ? -8.257 -1.425 -3.299 1.00 97.31 98 VAL A O 1
ATOM 740 N N . ILE A 1 99 ? -6.573 -2.007 -1.926 1.00 97.62 99 ILE A N 1
ATOM 741 C CA . ILE A 1 99 ? -6.766 -0.937 -0.946 1.00 97.62 99 ILE A CA 1
ATOM 742 C C . ILE A 1 99 ? -5.455 -0.192 -0.713 1.00 97.62 99 ILE A C 1
ATOM 744 O O . ILE A 1 99 ? -4.375 -0.781 -0.693 1.00 97.62 99 ILE A O 1
ATOM 748 N N . GLU A 1 100 ? -5.565 1.112 -0.503 1.00 97.31 100 GLU A N 1
ATOM 749 C CA . GLU A 1 100 ? -4.452 1.941 -0.064 1.00 97.31 100 GLU A CA 1
ATOM 750 C C . GLU A 1 100 ? -4.259 1.775 1.441 1.00 97.31 100 GLU A C 1
ATOM 752 O O . GLU A 1 100 ? -5.224 1.805 2.212 1.00 97.31 100 GLU A O 1
ATOM 757 N N . THR A 1 101 ? -3.009 1.635 1.868 1.00 96.12 101 THR A N 1
ATOM 758 C CA . THR A 1 101 ? -2.641 1.615 3.282 1.00 96.12 101 THR A CA 1
ATOM 759 C C . THR A 1 101 ? -1.422 2.490 3.538 1.00 96.12 101 THR A C 1
ATOM 761 O O . THR A 1 101 ? -0.742 2.931 2.618 1.00 96.12 101 THR A O 1
ATOM 764 N N . PHE A 1 102 ? -1.159 2.746 4.814 1.00 91.44 102 PHE A N 1
ATOM 765 C CA . PHE A 1 102 ? 0.051 3.401 5.288 1.00 91.44 102 PHE A CA 1
ATOM 766 C C . PHE A 1 102 ? 0.571 2.632 6.514 1.00 91.44 102 PHE A C 1
ATOM 768 O O . PHE A 1 102 ? 0.107 2.875 7.634 1.00 91.44 102 PHE A O 1
ATOM 775 N N . PRO A 1 103 ? 1.505 1.678 6.335 1.00 82.31 103 PRO A N 1
ATOM 776 C CA . PRO A 1 103 ? 2.022 0.838 7.415 1.00 82.31 103 PRO A CA 1
ATOM 777 C C . PRO A 1 103 ? 2.999 1.590 8.337 1.00 82.31 103 PRO A C 1
ATOM 779 O O . PRO A 1 103 ? 3.300 1.135 9.449 1.00 82.31 103 PRO A O 1
ATOM 782 N N . ARG A 1 104 ? 3.504 2.754 7.897 1.00 74.00 104 ARG A N 1
ATOM 783 C CA . ARG A 1 104 ? 4.566 3.483 8.595 1.00 74.00 104 ARG A CA 1
ATOM 784 C C . ARG A 1 104 ? 4.144 3.875 10.016 1.00 74.00 104 ARG A C 1
ATOM 786 O O . ARG A 1 104 ? 3.114 4.505 10.236 1.00 74.00 104 ARG A O 1
ATOM 793 N N . GLY A 1 105 ? 5.005 3.556 10.984 1.00 59.50 105 GLY A N 1
ATOM 794 C CA . GLY A 1 105 ? 4.766 3.758 12.422 1.00 59.50 105 GLY A CA 1
ATOM 795 C C . GLY A 1 105 ? 4.624 2.456 13.218 1.00 59.50 105 GLY A C 1
ATOM 796 O O . GLY A 1 105 ? 4.716 2.482 14.446 1.00 59.50 105 GLY A O 1
ATOM 797 N N . VAL A 1 106 ? 4.478 1.311 12.537 1.00 56.47 106 VAL A N 1
ATOM 798 C CA . VAL A 1 106 ? 4.312 -0.014 13.169 1.00 56.47 106 VAL A CA 1
ATOM 799 C C . VAL A 1 106 ? 5.566 -0.893 13.062 1.00 56.47 106 VAL A C 1
ATOM 801 O O . VAL A 1 106 ? 5.697 -1.809 13.866 1.00 56.47 106 VAL A O 1
ATOM 804 N N . GLY A 1 107 ? 6.530 -0.564 12.187 1.00 52.56 107 GLY A N 1
ATOM 805 C CA . GLY A 1 107 ? 7.747 -1.360 11.909 1.00 52.56 107 GLY A CA 1
ATOM 806 C C . GLY A 1 107 ? 8.497 -1.897 13.137 1.00 52.56 107 GLY A C 1
ATOM 807 O O . GLY A 1 107 ? 8.962 -3.031 13.135 1.00 52.56 107 GLY A O 1
ATOM 808 N N . ASN A 1 108 ? 8.486 -1.168 14.258 1.00 54.47 108 ASN A N 1
ATOM 809 C CA . ASN A 1 108 ? 9.114 -1.625 15.504 1.00 54.47 108 ASN A CA 1
ATOM 810 C C . ASN A 1 108 ? 8.490 -2.900 16.125 1.00 54.47 108 ASN A C 1
ATOM 812 O O . ASN A 1 108 ? 9.102 -3.464 17.027 1.00 54.47 108 ASN A O 1
ATOM 816 N N . TYR A 1 109 ? 7.299 -3.350 15.702 1.00 53.91 109 TYR A N 1
ATOM 817 C CA . TYR A 1 109 ? 6.670 -4.576 16.226 1.00 53.91 109 TYR A CA 1
ATOM 818 C C . TYR A 1 109 ? 7.117 -5.857 15.524 1.00 53.91 109 TYR A C 1
ATOM 820 O O . TYR A 1 109 ? 7.106 -6.916 16.143 1.00 53.91 109 TYR A O 1
ATOM 828 N N . LEU A 1 110 ? 7.513 -5.772 14.252 1.00 54.16 110 LEU A N 1
ATOM 829 C CA . LEU A 1 110 ? 7.963 -6.930 13.474 1.00 54.16 110 LEU A CA 1
ATOM 830 C C . LEU A 1 110 ? 9.484 -7.081 13.454 1.00 54.16 110 LEU A C 1
ATOM 832 O O . LEU A 1 110 ? 9.962 -8.125 13.029 1.00 54.16 110 LEU A O 1
ATOM 836 N N . ASN A 1 111 ? 10.232 -6.147 14.059 1.00 50.75 111 ASN A N 1
ATOM 837 C CA . ASN A 1 111 ? 11.661 -6.308 14.385 1.00 50.75 111 ASN A CA 1
ATOM 838 C C . ASN A 1 111 ? 11.972 -7.558 15.244 1.00 50.75 111 ASN A C 1
ATOM 840 O O . ASN A 1 111 ? 13.127 -7.828 15.566 1.00 50.75 111 ASN A O 1
ATOM 844 N N . TRP A 1 112 ? 10.950 -8.308 15.664 1.00 46.25 112 TRP A N 1
ATOM 845 C CA . TRP A 1 112 ? 11.077 -9.599 16.333 1.00 46.25 112 TRP A CA 1
ATOM 846 C C . TRP A 1 112 ? 11.385 -10.729 15.338 1.00 46.25 112 TRP A C 1
ATOM 848 O O . TRP A 1 112 ? 11.915 -11.763 15.745 1.00 46.25 112 TRP A O 1
ATOM 858 N N . ILE A 1 113 ? 11.122 -10.528 14.042 1.00 59.97 113 ILE A N 1
ATOM 859 C CA . ILE A 1 113 ? 11.544 -11.432 12.973 1.00 59.97 113 ILE A CA 1
ATOM 860 C C . ILE A 1 113 ? 12.944 -10.999 12.538 1.00 59.97 113 ILE A C 1
ATOM 862 O O . ILE A 1 113 ? 13.115 -10.203 11.623 1.00 59.97 113 ILE A O 1
ATOM 866 N N . ARG A 1 114 ? 13.955 -11.500 13.257 1.00 61.31 114 ARG A N 1
ATOM 867 C CA . ARG A 1 114 ? 15.375 -11.109 13.131 1.00 61.31 114 ARG A CA 1
ATOM 868 C C . ARG A 1 114 ? 15.979 -11.259 11.727 1.00 61.31 114 ARG A C 1
ATOM 870 O O . ARG A 1 114 ? 17.085 -10.780 11.511 1.00 61.31 114 ARG A O 1
ATOM 877 N N . GLU A 1 115 ? 15.288 -11.936 10.817 1.00 79.56 115 GLU A N 1
ATOM 878 C CA . GLU A 1 115 ? 15.783 -12.298 9.487 1.00 79.56 115 GLU A CA 1
ATOM 879 C C . GLU A 1 115 ? 15.166 -11.472 8.350 1.00 79.56 115 GLU A C 1
ATOM 881 O O . GLU A 1 115 ? 15.669 -11.541 7.234 1.00 79.56 115 GLU A O 1
ATOM 886 N N . MET A 1 116 ? 14.117 -10.684 8.617 1.00 84.31 116 MET A N 1
ATOM 887 C CA . MET A 1 116 ? 13.457 -9.861 7.597 1.00 84.31 116 MET A CA 1
ATOM 888 C C . MET A 1 116 ? 14.053 -8.458 7.535 1.00 84.31 116 MET A C 1
ATOM 890 O O . MET A 1 116 ? 14.359 -7.856 8.569 1.00 84.31 116 MET A O 1
ATOM 894 N N . ASP A 1 117 ? 14.155 -7.902 6.330 1.00 88.31 117 ASP A N 1
ATOM 895 C CA . ASP A 1 117 ? 14.494 -6.489 6.166 1.00 88.31 117 ASP A CA 1
ATOM 896 C C . ASP A 1 117 ? 13.267 -5.564 6.227 1.00 88.31 117 ASP A C 1
ATOM 898 O O . ASP A 1 117 ? 12.116 -5.998 6.298 1.00 88.31 117 ASP A O 1
ATOM 902 N N . ASN A 1 118 ? 13.518 -4.252 6.236 1.00 87.50 118 ASN A N 1
ATOM 903 C CA . ASN A 1 118 ? 12.466 -3.251 6.413 1.00 87.50 118 ASN A CA 1
ATOM 904 C C . ASN A 1 118 ? 11.382 -3.320 5.327 1.00 87.50 118 ASN A C 1
ATOM 906 O O . ASN A 1 118 ? 10.218 -3.102 5.642 1.00 87.50 118 ASN A O 1
ATOM 910 N N . ASP A 1 119 ? 11.737 -3.650 4.082 1.00 91.06 119 ASP A N 1
ATOM 911 C CA . ASP A 1 119 ? 10.761 -3.700 2.987 1.00 91.06 119 ASP A CA 1
ATOM 912 C C . ASP A 1 119 ? 9.840 -4.915 3.132 1.00 91.06 119 ASP A C 1
ATOM 914 O O . ASP A 1 119 ? 8.650 -4.862 2.826 1.00 91.06 119 ASP A O 1
ATOM 918 N N . GLU A 1 120 ? 10.391 -6.035 3.606 1.00 92.12 120 GLU A N 1
ATOM 919 C CA . GLU A 1 120 ? 9.611 -7.230 3.921 1.00 92.12 120 GLU A CA 1
ATOM 920 C C . GLU A 1 120 ? 8.681 -6.986 5.107 1.00 92.12 120 GLU A C 1
ATOM 922 O O . GLU A 1 120 ? 7.513 -7.387 5.076 1.00 92.12 120 GLU A O 1
ATOM 927 N N . ILE A 1 121 ? 9.173 -6.289 6.134 1.00 90.44 121 ILE A N 1
ATOM 928 C CA . ILE A 1 121 ? 8.360 -5.864 7.274 1.00 90.44 121 ILE A CA 1
ATOM 929 C C . ILE A 1 121 ? 7.217 -4.958 6.801 1.00 90.44 121 ILE A C 1
ATOM 931 O O . ILE A 1 121 ? 6.063 -5.222 7.147 1.00 90.44 121 ILE A O 1
ATOM 935 N N . ASP A 1 122 ? 7.499 -3.936 5.992 1.00 91.12 122 ASP A N 1
ATOM 936 C CA . ASP A 1 122 ? 6.492 -2.996 5.489 1.00 91.12 122 ASP A CA 1
ATOM 937 C C . ASP A 1 122 ? 5.461 -3.699 4.586 1.00 91.12 122 ASP A C 1
ATOM 939 O O . ASP A 1 122 ? 4.250 -3.494 4.750 1.00 91.12 122 ASP A O 1
ATOM 943 N N . ALA A 1 123 ? 5.891 -4.627 3.724 1.00 94.69 123 ALA A N 1
ATOM 944 C CA . ALA A 1 123 ? 4.983 -5.451 2.927 1.00 94.69 123 ALA A CA 1
ATOM 945 C C . ALA A 1 123 ? 4.085 -6.340 3.805 1.00 94.69 123 ALA A C 1
ATOM 947 O O . ALA A 1 123 ? 2.880 -6.448 3.559 1.00 94.69 123 ALA A O 1
ATOM 948 N N . CYS A 1 124 ? 4.615 -6.950 4.868 1.00 93.75 124 CYS A N 1
ATOM 949 C CA . CYS A 1 124 ? 3.792 -7.750 5.775 1.00 93.75 124 CYS A CA 1
ATOM 950 C C . CYS A 1 124 ? 2.862 -6.904 6.650 1.00 93.75 124 CYS A C 1
ATOM 952 O O . CYS A 1 124 ? 1.734 -7.322 6.916 1.00 93.75 124 CYS A O 1
ATOM 954 N N . LEU A 1 125 ? 3.252 -5.686 7.029 1.00 92.56 125 LEU A N 1
ATOM 955 C CA . LEU A 1 125 ? 2.339 -4.727 7.655 1.00 92.56 125 LEU A CA 1
ATOM 956 C C . LEU A 1 125 ? 1.188 -4.347 6.717 1.00 92.56 125 LEU A C 1
ATOM 958 O O . LEU A 1 125 ? 0.041 -4.259 7.165 1.00 92.56 125 LEU A O 1
ATOM 962 N N . CYS A 1 126 ? 1.457 -4.198 5.418 1.00 95.56 126 CYS A N 1
ATOM 963 C CA . CYS A 1 126 ? 0.401 -4.042 4.422 1.00 95.56 126 CYS A CA 1
ATOM 964 C C . CYS A 1 126 ? -0.519 -5.271 4.396 1.00 95.56 126 CYS A C 1
ATOM 966 O O . CYS A 1 126 ? -1.740 -5.124 4.436 1.00 95.56 126 CYS A O 1
ATOM 968 N N . ALA A 1 127 ? 0.030 -6.487 4.421 1.00 95.81 127 ALA A N 1
ATOM 969 C CA . ALA A 1 127 ? -0.772 -7.712 4.403 1.00 95.81 127 ALA A CA 1
ATOM 970 C C . ALA A 1 127 ? -1.673 -7.813 5.648 1.00 95.81 127 ALA A C 1
ATOM 972 O O . ALA A 1 127 ? -2.847 -8.178 5.553 1.00 95.81 127 ALA A O 1
ATOM 973 N N . ILE A 1 128 ? -1.163 -7.400 6.812 1.00 93.38 128 ILE A N 1
ATOM 974 C CA . ILE A 1 128 ? -1.945 -7.279 8.049 1.00 93.38 128 ILE A CA 1
ATOM 975 C C . ILE A 1 128 ? -3.068 -6.243 7.889 1.00 93.38 128 ILE A C 1
ATOM 977 O O . ILE A 1 128 ? -4.181 -6.488 8.356 1.00 93.38 128 ILE A O 1
ATOM 981 N N . ALA A 1 129 ? -2.832 -5.119 7.205 1.00 94.62 129 ALA A N 1
ATOM 982 C CA . ALA A 1 129 ? -3.880 -4.142 6.904 1.00 94.62 129 ALA A CA 1
ATOM 983 C C . ALA A 1 129 ? -4.980 -4.729 5.998 1.00 94.62 129 ALA A C 1
ATOM 985 O O . ALA A 1 129 ? -6.164 -4.558 6.294 1.00 94.62 129 ALA A O 1
ATOM 986 N N . ALA A 1 130 ? -4.622 -5.496 4.960 1.00 96.75 130 ALA A N 1
ATOM 987 C CA . ALA A 1 130 ? -5.587 -6.220 4.122 1.00 96.75 130 ALA A CA 1
ATOM 988 C C . ALA A 1 130 ? -6.414 -7.237 4.930 1.00 96.75 130 ALA A C 1
ATOM 990 O O . ALA A 1 130 ? -7.632 -7.351 4.768 1.00 96.75 130 ALA A O 1
ATOM 991 N N . TRP A 1 131 ? -5.763 -7.958 5.841 1.00 95.38 131 TRP A N 1
ATOM 992 C CA . TRP A 1 131 ? -6.415 -8.914 6.732 1.00 95.38 131 TRP A CA 1
ATOM 993 C C . TRP A 1 131 ? -7.393 -8.246 7.707 1.00 95.38 131 TRP A C 1
ATOM 995 O O . TRP A 1 131 ? -8.521 -8.713 7.892 1.00 95.38 131 TRP A O 1
ATOM 1005 N N . ALA A 1 132 ? -6.969 -7.137 8.313 1.00 94.12 132 ALA A N 1
ATOM 1006 C CA . ALA A 1 132 ? -7.776 -6.307 9.197 1.00 94.12 132 ALA A CA 1
ATOM 1007 C C . ALA A 1 132 ? -9.005 -5.745 8.468 1.00 94.12 132 ALA A C 1
ATOM 1009 O O . ALA A 1 132 ? -10.120 -5.847 8.983 1.00 94.12 132 ALA A O 1
ATOM 1010 N N . TYR A 1 133 ? -8.811 -5.261 7.237 1.00 95.56 133 TYR A N 1
ATOM 1011 C CA . TYR A 1 133 ? -9.873 -4.774 6.360 1.00 95.56 133 TYR A CA 1
ATOM 1012 C C . TYR A 1 133 ? -10.955 -5.832 6.108 1.00 95.56 133 TYR A C 1
ATOM 1014 O O . TYR A 1 133 ? -12.144 -5.572 6.305 1.00 95.56 133 TYR A O 1
ATOM 1022 N N . LEU A 1 134 ? -10.562 -7.061 5.748 1.00 94.69 134 LEU A 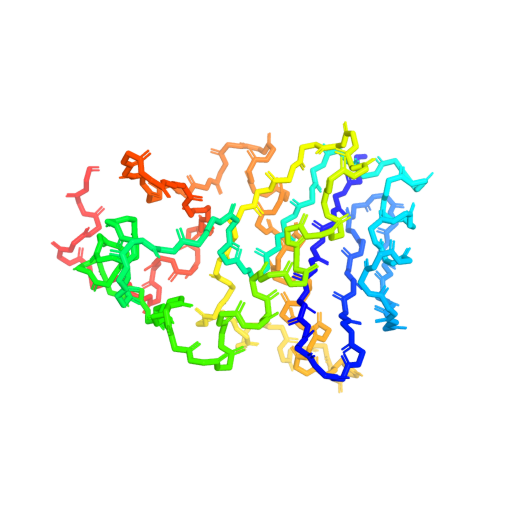N 1
ATOM 1023 C CA . LEU A 1 134 ? -11.512 -8.162 5.536 1.00 94.69 134 LEU A CA 1
ATOM 1024 C C . LEU A 1 134 ? -12.318 -8.510 6.790 1.00 94.69 134 LEU A C 1
ATOM 1026 O O . LEU A 1 134 ? -13.476 -8.915 6.695 1.00 94.69 134 LEU A O 1
ATOM 1030 N N . ARG A 1 135 ? -11.717 -8.336 7.966 1.00 93.44 135 ARG A N 1
ATOM 1031 C CA . ARG A 1 135 ? -12.353 -8.595 9.262 1.00 93.44 135 ARG A CA 1
ATOM 1032 C C . ARG A 1 135 ? -13.116 -7.404 9.822 1.00 93.44 135 ARG A C 1
ATOM 1034 O O . ARG A 1 135 ? -13.684 -7.531 10.902 1.00 93.44 135 ARG A O 1
ATOM 1041 N N . ARG A 1 136 ? -13.146 -6.276 9.102 1.00 93.00 136 ARG A N 1
ATOM 1042 C CA . ARG A 1 136 ? -13.727 -5.008 9.565 1.00 93.00 136 ARG A CA 1
ATOM 1043 C C . ARG A 1 136 ? -13.113 -4.522 10.884 1.00 93.00 136 ARG A C 1
ATOM 1045 O O . ARG A 1 136 ? -13.787 -3.870 11.673 1.00 93.00 136 ARG A O 1
ATOM 1052 N N . ASN A 1 137 ? -11.848 -4.868 11.125 1.00 91.88 137 ASN A N 1
ATOM 1053 C CA . ASN A 1 137 ? -11.077 -4.447 12.293 1.00 91.88 137 ASN A CA 1
ATOM 1054 C C . ASN A 1 137 ? -10.022 -3.413 11.886 1.00 91.88 137 ASN A C 1
ATOM 1056 O O . ASN A 1 137 ? -8.818 -3.607 12.054 1.00 91.88 137 ASN A O 1
ATOM 1060 N N . HIS A 1 138 ? -10.480 -2.345 11.251 1.00 92.88 138 HIS A N 1
ATOM 1061 C CA . HIS A 1 138 ? -9.644 -1.313 10.663 1.00 92.88 138 HIS A CA 1
ATOM 1062 C C . HIS A 1 138 ? -10.328 0.039 10.790 1.00 92.88 138 HIS A C 1
ATOM 1064 O O . HIS A 1 138 ? -11.508 0.140 11.124 1.00 92.88 138 HIS A O 1
ATOM 1070 N N . PHE A 1 139 ? -9.581 1.081 10.467 1.00 92.88 139 PHE A N 1
ATOM 1071 C CA . PHE A 1 139 ? -10.101 2.428 10.355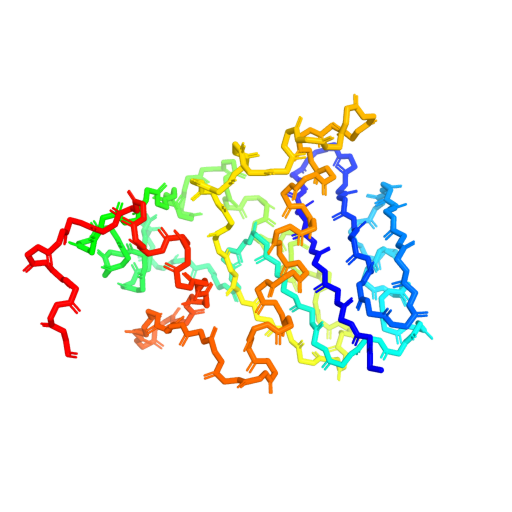 1.00 92.88 139 PHE A CA 1
ATOM 1072 C C . PHE A 1 139 ? -9.840 2.958 8.954 1.00 92.88 139 PHE A C 1
ATOM 1074 O O . PHE A 1 139 ? -8.863 2.594 8.299 1.00 92.88 139 PHE A O 1
ATOM 1081 N N . GLU A 1 140 ? -10.723 3.839 8.503 1.00 95.06 140 GLU A N 1
ATOM 1082 C CA . GLU A 1 140 ? -10.666 4.414 7.166 1.00 95.06 140 GLU A CA 1
ATOM 1083 C C . GLU A 1 140 ? -10.597 5.932 7.276 1.00 95.06 140 GLU A C 1
ATOM 1085 O O . GLU A 1 140 ? -11.528 6.588 7.753 1.00 95.06 140 GLU A O 1
ATOM 1090 N N . VAL A 1 141 ? -9.503 6.512 6.792 1.00 95.31 141 VAL A N 1
ATOM 1091 C CA . VAL A 1 141 ? -9.452 7.949 6.536 1.00 95.31 141 VAL A CA 1
ATOM 1092 C C . VAL A 1 141 ? -10.052 8.173 5.157 1.00 95.31 141 VAL A C 1
ATOM 1094 O O . VAL A 1 141 ? -9.459 7.780 4.162 1.00 95.31 141 VAL A O 1
ATOM 1097 N N . LYS A 1 142 ? -11.240 8.781 5.103 1.00 96.44 142 LYS A N 1
ATOM 1098 C CA . LYS A 1 142 ? -11.975 9.030 3.852 1.00 96.44 142 LYS A CA 1
ATOM 1099 C C . LYS A 1 142 ? -12.032 10.506 3.492 1.00 96.44 142 LYS A C 1
ATOM 1101 O O . LYS A 1 142 ? -12.336 11.329 4.368 1.00 96.44 142 LYS A O 1
ATOM 1106 N N . ALA A 1 143 ? -11.833 10.802 2.217 1.00 96.19 143 ALA A N 1
ATOM 1107 C CA . ALA A 1 143 ? -12.205 12.053 1.564 1.00 96.19 143 ALA A CA 1
ATOM 1108 C C . ALA A 1 143 ? -12.799 11.745 0.176 1.00 96.19 143 ALA A C 1
ATOM 1110 O O . ALA A 1 143 ? -12.930 10.578 -0.190 1.00 96.19 143 ALA A O 1
ATOM 1111 N N . GLU A 1 144 ? -13.176 12.776 -0.578 1.00 93.69 144 GLU A N 1
ATOM 1112 C CA . GLU A 1 144 ? -13.732 12.611 -1.931 1.00 93.69 144 GLU A CA 1
ATOM 1113 C C . GLU A 1 144 ? -12.726 11.989 -2.912 1.00 93.69 144 GLU A C 1
ATOM 1115 O O . GLU A 1 144 ? -13.120 11.284 -3.834 1.00 93.69 144 GLU A O 1
ATOM 1120 N N . ASP A 1 145 ? -11.428 12.201 -2.680 1.00 94.56 145 ASP A N 1
ATOM 1121 C CA . ASP A 1 145 ? -10.327 11.800 -3.560 1.00 94.56 145 ASP A CA 1
ATOM 1122 C C . ASP A 1 145 ? -9.492 10.621 -3.027 1.00 94.56 145 ASP A C 1
ATOM 1124 O O . ASP A 1 145 ? -8.345 10.420 -3.438 1.00 94.56 145 ASP A O 1
ATOM 1128 N N . GLY A 1 146 ? -10.049 9.840 -2.094 1.00 95.56 146 GLY A N 1
ATOM 1129 C CA . GLY A 1 146 ? -9.438 8.581 -1.681 1.00 95.56 146 GLY A CA 1
ATOM 1130 C C . GLY A 1 146 ? -9.842 8.063 -0.305 1.00 95.56 146 GLY A C 1
ATOM 1131 O O . GLY A 1 146 ? -10.494 8.729 0.508 1.00 95.56 146 GLY A O 1
ATOM 1132 N N . VAL A 1 147 ? -9.396 6.836 -0.038 1.00 97.19 147 VAL A N 1
ATOM 1133 C CA . VAL A 1 147 ? -9.564 6.143 1.241 1.00 97.19 147 VAL A CA 1
ATOM 1134 C C . VAL A 1 147 ? -8.237 5.516 1.637 1.00 97.19 147 VAL A C 1
ATOM 1136 O O . VAL A 1 147 ? -7.707 4.715 0.880 1.00 97.19 147 VAL A O 1
ATOM 1139 N N . ILE A 1 148 ? -7.738 5.832 2.833 1.00 96.44 148 ILE A N 1
ATOM 1140 C CA . ILE A 1 148 ? -6.559 5.181 3.419 1.00 96.44 148 ILE A CA 1
ATOM 1141 C C . ILE A 1 148 ? -7.035 4.245 4.522 1.00 96.44 148 ILE A C 1
ATOM 1143 O O . ILE A 1 148 ? -7.636 4.692 5.506 1.00 96.44 148 ILE A O 1
ATOM 1147 N N . VAL A 1 149 ? -6.755 2.955 4.364 1.00 95.75 149 VAL A N 1
ATOM 1148 C CA . VAL A 1 149 ? -6.999 1.942 5.389 1.00 95.75 149 VAL A CA 1
ATOM 1149 C C . VAL A 1 149 ? -5.822 1.927 6.355 1.00 95.75 149 VAL A C 1
ATOM 1151 O O . VAL A 1 149 ? -4.666 1.861 5.951 1.00 95.75 149 VAL A O 1
ATOM 1154 N N . VAL A 1 150 ? -6.112 1.976 7.650 1.00 91.88 150 VAL A N 1
ATOM 1155 C CA . VAL A 1 150 ? -5.103 1.891 8.709 1.00 91.88 150 VAL A CA 1
ATOM 1156 C C . VAL A 1 150 ? -5.543 0.898 9.776 1.00 91.88 150 VAL A C 1
ATOM 1158 O O . VAL A 1 150 ? -6.729 0.770 10.090 1.00 91.88 150 VAL A O 1
ATOM 1161 N N . THR A 1 151 ? -4.582 0.176 10.345 1.00 88.94 151 THR A N 1
ATOM 1162 C CA . THR A 1 151 ? -4.858 -0.708 11.480 1.00 88.94 151 THR A CA 1
ATOM 1163 C C . THR A 1 151 ? -5.013 0.111 12.760 1.00 88.94 151 THR A C 1
ATOM 1165 O O . THR A 1 151 ? -4.506 1.231 12.877 1.00 88.94 151 THR A O 1
ATOM 1168 N N . GLU A 1 152 ? -5.696 -0.457 13.753 1.00 83.94 152 GLU A N 1
ATOM 1169 C CA . GLU A 1 152 ? -5.829 0.161 15.076 1.00 83.94 152 GLU A CA 1
ATOM 1170 C C . GLU A 1 152 ? -4.459 0.480 15.702 1.00 83.94 152 GLU A C 1
ATOM 1172 O O . GLU A 1 152 ? -4.278 1.523 16.328 1.00 83.94 152 GLU A O 1
ATOM 1177 N N . GLU A 1 153 ? -3.469 -0.382 15.472 1.00 81.88 153 GLU A N 1
ATOM 1178 C CA . GLU A 1 153 ? -2.114 -0.207 15.989 1.00 81.88 153 GLU A CA 1
ATOM 1179 C C . GLU A 1 153 ? -1.392 1.000 15.365 1.00 81.88 153 GLU A C 1
ATOM 1181 O O . GLU A 1 153 ? -0.765 1.787 16.080 1.00 81.88 153 GLU A O 1
ATOM 1186 N N . VAL A 1 154 ? -1.531 1.205 14.043 1.00 82.19 154 VAL A N 1
ATOM 1187 C CA 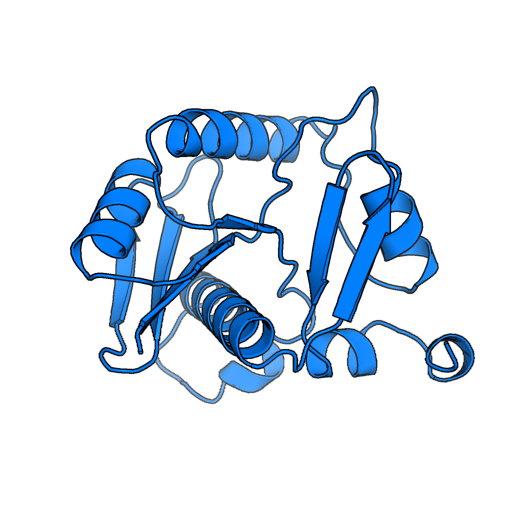. VAL A 1 154 ? -1.025 2.415 13.362 1.00 82.19 154 VAL A CA 1
ATOM 1188 C C . VAL A 1 154 ? -1.628 3.661 14.010 1.00 82.19 154 VAL A C 1
ATOM 1190 O O . VAL A 1 154 ? -0.912 4.631 14.288 1.00 82.19 154 VAL A O 1
ATOM 1193 N N . LEU A 1 155 ? -2.939 3.642 14.266 1.00 81.62 155 LEU A N 1
ATOM 1194 C CA . LEU A 1 155 ? -3.646 4.781 14.838 1.00 81.62 155 LEU A CA 1
ATOM 1195 C C . LEU A 1 155 ? -3.233 5.072 16.272 1.00 81.62 155 LEU A C 1
ATOM 1197 O O . LEU A 1 155 ? -2.90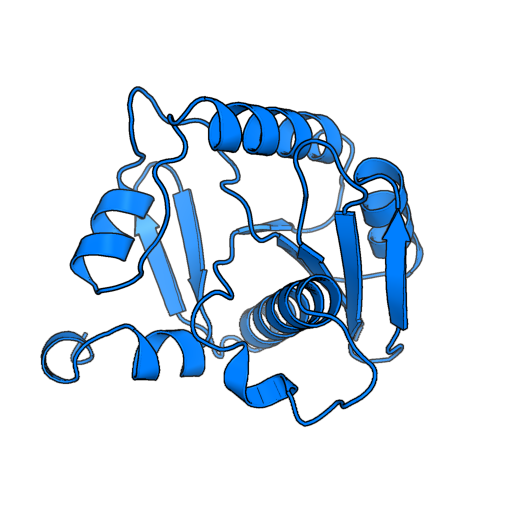3 6.217 16.558 1.00 81.62 155 LEU A O 1
ATOM 1201 N N . LYS A 1 156 ? -3.191 4.070 17.155 1.00 81.75 156 LYS A N 1
ATOM 1202 C CA . LYS A 1 156 ? -2.796 4.253 18.563 1.00 81.75 156 LYS A CA 1
ATOM 1203 C C . LYS A 1 156 ? -1.422 4.907 18.706 1.00 81.75 156 LYS A C 1
ATOM 1205 O O . LYS A 1 156 ? -1.216 5.714 19.608 1.00 81.75 156 LYS A O 1
ATOM 1210 N N . LYS A 1 157 ? -0.489 4.591 17.804 1.00 78.00 157 LYS A N 1
ATOM 1211 C CA . LYS A 1 157 ? 0.858 5.180 17.796 1.00 78.00 157 LYS A CA 1
ATOM 1212 C C . LYS A 1 157 ? 0.930 6.562 17.163 1.00 78.00 157 LYS A C 1
ATOM 1214 O O . LYS A 1 157 ? 1.713 7.403 17.603 1.00 78.00 157 LYS A O 1
ATOM 1219 N N . SER A 1 158 ? 0.176 6.776 16.091 1.00 76.50 158 SER A N 1
ATOM 1220 C CA . SER A 1 158 ? 0.325 7.969 15.251 1.00 76.50 158 SER A CA 1
ATOM 1221 C C . SER A 1 158 ? -0.644 9.088 15.620 1.00 76.50 158 SER A C 1
ATOM 1223 O O . SER A 1 158 ? -0.365 10.259 15.361 1.00 76.50 158 SER A O 1
ATOM 1225 N N . VAL A 1 159 ? -1.785 8.744 16.214 1.00 74.75 159 VAL A N 1
ATOM 1226 C CA . VAL A 1 159 ? -2.860 9.672 16.558 1.00 74.75 159 VAL A CA 1
ATOM 1227 C C . VAL A 1 159 ? -2.820 9.948 18.061 1.00 74.75 159 VAL A C 1
ATOM 1229 O O . VAL A 1 159 ? -2.942 9.026 18.863 1.00 74.75 159 VAL A O 1
ATOM 1232 N N . PRO A 1 160 ? -2.667 11.217 18.480 1.00 73.25 160 PRO A N 1
ATOM 1233 C CA . PRO A 1 160 ? -2.727 11.584 19.890 1.00 73.25 160 PRO A CA 1
ATOM 1234 C C . PRO A 1 160 ? -4.049 11.124 20.536 1.00 73.25 160 PRO A C 1
ATOM 1236 O O . PRO A 1 160 ? -5.094 11.327 19.915 1.00 73.25 160 PRO A O 1
ATOM 1239 N N . PRO A 1 161 ? -4.055 10.644 21.798 1.00 70.25 161 PRO A N 1
ATOM 1240 C CA . PRO A 1 161 ? -5.260 10.160 22.490 1.00 70.25 161 PRO A CA 1
ATOM 1241 C C . PRO A 1 161 ? -6.473 11.093 22.392 1.00 70.25 161 PRO A C 1
ATOM 1243 O O . PRO A 1 161 ? -7.583 10.657 22.111 1.00 70.25 161 PRO A O 1
ATOM 1246 N N . ARG A 1 162 ? -6.248 12.408 22.498 1.00 71.25 162 ARG A N 1
ATOM 1247 C CA . ARG A 1 162 ? -7.281 13.454 22.368 1.00 71.25 162 ARG A CA 1
ATOM 1248 C C . ARG A 1 162 ? -7.995 13.525 21.006 1.00 71.25 162 ARG A C 1
ATOM 1250 O O . ARG A 1 162 ? -8.931 14.298 20.868 1.00 71.25 162 ARG A O 1
ATOM 1257 N N . LYS A 1 163 ? -7.506 12.818 19.983 1.00 65.25 163 LYS A N 1
ATOM 1258 C CA . LYS A 1 163 ? -8.072 12.770 18.622 1.00 65.25 163 LYS A CA 1
ATOM 1259 C C . LYS A 1 163 ? -8.677 11.402 18.273 1.00 65.25 163 LYS A C 1
ATOM 1261 O O . LYS A 1 163 ? -9.175 11.251 17.164 1.00 65.25 163 LYS A O 1
ATOM 1266 N N . LEU A 1 164 ? -8.601 10.423 19.181 1.00 59.84 164 LEU A N 1
ATOM 1267 C CA . LEU A 1 164 ? -9.128 9.063 18.994 1.00 59.84 164 LEU A CA 1
ATOM 1268 C C . LEU A 1 164 ? -10.606 8.924 19.401 1.00 59.84 164 LEU A C 1
ATOM 1270 O O . LEU A 1 164 ? -11.217 7.907 19.101 1.00 59.84 164 LEU A O 1
ATOM 1274 N N . SER A 1 165 ? -11.188 9.938 20.047 1.00 53.75 165 SER A N 1
ATOM 1275 C CA . SER A 1 165 ? -12.629 10.042 20.292 1.00 53.75 165 SER A CA 1
ATOM 1276 C C . SER A 1 165 ? -13.337 10.546 19.027 1.00 53.75 165 SER A C 1
ATOM 1278 O O . SER A 1 165 ? -13.584 11.748 18.895 1.00 53.75 165 SER A O 1
ATOM 1280 N N . LEU A 1 166 ? -13.572 9.639 18.078 1.00 47.66 166 LEU A N 1
ATOM 1281 C CA . LEU A 1 166 ? -14.452 9.822 16.920 1.00 47.66 166 LEU A CA 1
ATOM 1282 C C . LEU A 1 166 ? -15.692 8.948 17.088 1.00 47.66 166 LEU A C 1
ATOM 1284 O O . LEU A 1 166 ? -15.505 7.750 17.394 1.00 47.66 166 LEU A O 1
#

pLDDT: mean 89.47, std 11.98, range [46.25, 98.19]

Sequence (166 aa):
MLVAGIDPAAVRPSTLCLFGSLNLTLKGDLETLLRVAVGMGASVIAIDSPLQLPNGPMRDVDRKARKLGLKVLPPGWRGMRKLVERVLEALDETKVRVIETFPRGVGNYLNWIREMDNDEIDACLCAIAAWAYLRRNHFEVKAEDGVIVVTEEVLKKSVPPRKLSL

Organism: NCBI:txid940295